Protein AF-A0A7V9SZ53-F1 (afdb_monomer_lite)

Secondary structure (DSSP, 8-state):
---PPPSEEE-TTTS-EEEE-SPPPTT---TT-EEEEEESSS--EEEEETT-TT-

Foldseek 3Di:
DAFDDDQWDQDPPPRAIKGFDDDADPVGHDFQDWTWIAGPPPRDIDTDGTPPPPD

Sequence (55 aa):
MTIEPDPYLDCIDCGGRAALTSYPPEMGWEEGDVAVYRCRDCHDRWDVVVGDPED

Radius of gyration: 11.26 Å; chains: 1; bounding box: 27×13×31 Å

Structure (mmCIF, N/CA/C/O backbone):
data_AF-A0A7V9SZ53-F1
#
_entry.id   AF-A0A7V9SZ53-F1
#
loop_
_atom_site.group_PDB
_atom_site.id
_atom_site.type_symbol
_atom_site.label_atom_id
_atom_site.label_alt_id
_atom_site.label_comp_id
_atom_site.label_asym_id
_atom_site.label_entity_id
_atom_site.label_seq_id
_atom_site.pdbx_PDB_ins_code
_atom_site.Cartn_x
_atom_site.Cartn_y
_atom_site.Cartn_z
_atom_site.occupancy
_atom_site.B_iso_or_equiv
_atom_site.auth_seq_id
_atom_site.auth_comp_id
_atom_site.auth_asym_id
_atom_site.auth_atom_id
_atom_site.pdbx_PDB_model_num
ATOM 1 N N . MET A 1 1 ? 15.287 -3.682 -11.251 1.00 59.22 1 MET A N 1
ATOM 2 C CA . MET A 1 1 ? 14.716 -4.866 -10.570 1.00 59.22 1 MET A CA 1
ATOM 3 C C . MET A 1 1 ? 13.233 -4.594 -10.464 1.00 59.22 1 MET A C 1
ATOM 5 O O . MET A 1 1 ? 12.901 -3.479 -10.103 1.00 59.22 1 MET A O 1
ATOM 9 N N . THR A 1 2 ? 12.368 -5.533 -10.837 1.00 73.06 2 THR A N 1
ATOM 10 C CA . THR A 1 2 ? 10.917 -5.361 -10.657 1.00 73.06 2 THR A CA 1
ATOM 11 C C . THR A 1 2 ? 10.593 -5.578 -9.180 1.00 73.06 2 THR A C 1
ATOM 13 O O . THR A 1 2 ? 11.028 -6.588 -8.623 1.00 73.06 2 THR A O 1
ATOM 16 N N . ILE A 1 3 ? 9.899 -4.629 -8.549 1.00 87.25 3 ILE A N 1
ATOM 17 C CA . ILE A 1 3 ? 9.540 -4.680 -7.123 1.00 87.25 3 ILE A CA 1
ATOM 18 C C . ILE A 1 3 ? 8.038 -4.883 -7.035 1.00 87.25 3 ILE A C 1
ATOM 20 O O . ILE A 1 3 ? 7.287 -4.011 -7.433 1.00 87.25 3 ILE A O 1
ATOM 24 N N . GLU A 1 4 ? 7.575 -6.016 -6.523 1.00 90.62 4 GLU A N 1
ATOM 25 C CA . GLU A 1 4 ? 6.139 -6.223 -6.333 1.00 90.62 4 GLU A CA 1
ATOM 26 C C . GLU A 1 4 ? 5.717 -5.682 -4.960 1.00 90.62 4 GLU A C 1
ATOM 28 O O . GLU A 1 4 ? 6.216 -6.181 -3.951 1.00 90.62 4 GLU A O 1
ATOM 33 N N . PRO A 1 5 ? 4.825 -4.676 -4.890 1.00 92.81 5 PRO A N 1
ATOM 34 C CA . PRO A 1 5 ? 4.329 -4.181 -3.617 1.00 92.81 5 PRO A CA 1
ATOM 35 C C . PRO A 1 5 ? 3.431 -5.228 -2.954 1.00 92.81 5 PRO A C 1
ATOM 37 O O . PRO A 1 5 ? 2.643 -5.908 -3.623 1.00 92.81 5 PRO A O 1
ATOM 40 N N . ASP A 1 6 ? 3.505 -5.332 -1.628 1.00 93.25 6 ASP A N 1
ATOM 41 C CA . ASP A 1 6 ? 2.634 -6.223 -0.872 1.00 93.25 6 ASP A CA 1
ATOM 42 C C . ASP A 1 6 ? 1.160 -5.891 -1.146 1.00 93.25 6 ASP A C 1
ATOM 44 O O . ASP A 1 6 ? 0.758 -4.730 -1.085 1.00 93.25 6 ASP A O 1
ATOM 48 N N . PRO A 1 7 ? 0.291 -6.881 -1.410 1.00 95.75 7 PRO A N 1
ATOM 49 C CA . PRO A 1 7 ? -1.114 -6.614 -1.714 1.00 95.75 7 PRO A CA 1
ATOM 50 C C . PRO A 1 7 ? -1.896 -6.053 -0.517 1.00 95.75 7 PRO A C 1
ATOM 52 O O . PRO A 1 7 ? -3.043 -5.629 -0.680 1.00 95.75 7 PRO A O 1
ATOM 55 N N . TYR A 1 8 ? -1.305 -6.067 0.683 1.00 96.56 8 TYR A N 1
ATOM 56 C CA . TYR A 1 8 ? -1.910 -5.561 1.905 1.00 96.56 8 TYR A CA 1
ATOM 57 C C . TYR A 1 8 ? -0.892 -4.852 2.790 1.00 96.56 8 TYR A C 1
ATOM 59 O O . TYR A 1 8 ? 0.246 -5.295 2.879 1.00 96.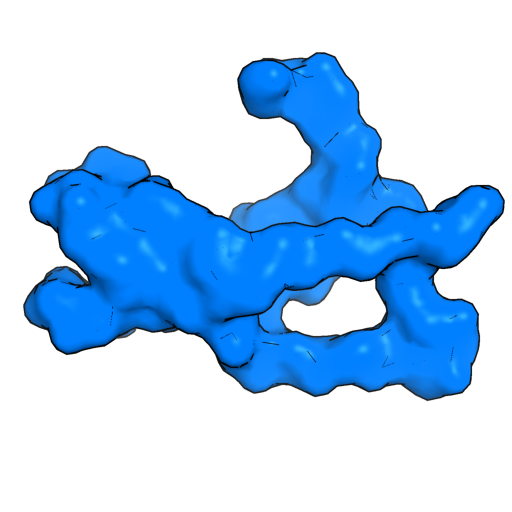56 8 TYR A O 1
ATOM 67 N N . LEU A 1 9 ? -1.363 -3.840 3.516 1.00 94.94 9 LEU A N 1
ATOM 68 C CA . LEU A 1 9 ? -0.627 -3.180 4.593 1.00 94.94 9 LEU A CA 1
ATOM 69 C C . LEU A 1 9 ? -1.534 -2.925 5.800 1.00 94.94 9 LEU A C 1
ATOM 71 O O . LEU A 1 9 ? -2.769 -2.944 5.683 1.00 94.94 9 LEU A O 1
ATOM 75 N N . ASP A 1 10 ? -0.914 -2.677 6.949 1.00 96.25 10 ASP A N 1
ATOM 76 C CA . ASP A 1 10 ? -1.609 -2.217 8.147 1.00 96.25 10 ASP A CA 1
ATOM 77 C C . ASP A 1 10 ? -1.888 -0.715 8.031 1.00 96.25 10 ASP A C 1
ATOM 79 O O . ASP A 1 10 ? -0.996 0.100 7.805 1.00 96.25 10 ASP A O 1
ATOM 83 N N . CYS A 1 11 ? -3.157 -0.333 8.144 1.00 96.25 11 CYS A N 1
ATOM 84 C CA . CYS A 1 11 ? -3.585 1.051 8.012 1.00 96.25 11 CYS A CA 1
ATOM 85 C C . CYS A 1 11 ? -3.021 1.892 9.161 1.00 96.25 11 CYS A C 1
ATOM 87 O O . CYS A 1 11 ? -3.354 1.647 10.319 1.00 96.25 11 CYS A O 1
ATOM 89 N N . ILE A 1 12 ? -2.262 2.937 8.838 1.00 94.00 12 ILE A N 1
ATOM 90 C CA . ILE A 1 12 ? -1.571 3.777 9.828 1.00 94.00 12 ILE A CA 1
ATOM 91 C C . ILE A 1 12 ? -2.560 4.492 10.768 1.00 94.00 12 ILE A C 1
ATOM 93 O O . ILE A 1 12 ? -2.296 4.604 11.962 1.00 94.00 12 ILE A O 1
ATOM 97 N N . ASP A 1 13 ? -3.727 4.913 10.266 1.00 94.62 13 ASP A N 1
ATOM 98 C CA . ASP A 1 13 ? -4.722 5.625 11.086 1.00 94.62 13 ASP A CA 1
ATOM 99 C C . ASP A 1 13 ? -5.529 4.730 12.039 1.00 94.62 13 ASP A C 1
ATOM 101 O O . ASP A 1 13 ? -5.943 5.179 13.108 1.00 94.62 13 ASP A O 1
ATOM 105 N N . CYS A 1 14 ? -5.810 3.474 11.673 1.00 97.25 14 CYS A N 1
ATOM 106 C CA . CYS A 1 14 ? -6.775 2.649 12.414 1.00 97.25 14 CYS A CA 1
ATOM 107 C C . CYS A 1 14 ? -6.290 1.238 12.768 1.00 97.25 14 CYS A C 1
ATOM 109 O O . CYS A 1 14 ? -7.028 0.495 13.414 1.00 97.25 14 CYS A O 1
ATOM 111 N N . GLY A 1 15 ? -5.098 0.837 12.317 1.00 96.12 15 GLY A N 1
ATOM 112 C CA . GLY A 1 15 ? -4.554 -0.518 12.473 1.00 96.12 15 GLY A CA 1
ATOM 113 C C . GLY A 1 15 ? -5.338 -1.614 11.737 1.00 96.12 15 GLY A C 1
ATOM 114 O O . GLY A 1 15 ? -5.090 -2.797 11.949 1.00 96.12 15 GLY A O 1
ATOM 115 N N . GLY A 1 16 ? -6.322 -1.236 10.915 1.00 96.50 16 GLY A N 1
ATOM 116 C CA . GLY A 1 16 ? -7.116 -2.149 10.091 1.00 96.50 16 GLY A CA 1
ATOM 117 C C . GLY A 1 16 ? -6.363 -2.587 8.837 1.00 96.50 16 GLY A C 1
ATOM 118 O O . GLY A 1 16 ? -5.263 -2.114 8.562 1.00 96.50 16 GLY A O 1
ATOM 119 N N . ARG A 1 17 ? -6.961 -3.467 8.029 1.00 97.38 17 ARG A N 1
ATOM 120 C CA . ARG A 1 17 ? -6.283 -3.988 6.829 1.00 97.38 17 ARG A CA 1
ATOM 121 C C . ARG A 1 17 ? -6.584 -3.127 5.607 1.00 97.38 17 ARG A C 1
ATOM 123 O O . ARG A 1 17 ? -7.745 -3.017 5.196 1.00 97.38 17 ARG A O 1
ATOM 130 N N . ALA A 1 18 ? -5.545 -2.570 4.991 1.00 98.12 18 ALA A N 1
ATOM 131 C CA . ALA A 1 18 ? -5.640 -1.877 3.712 1.00 98.12 18 ALA A CA 1
ATOM 132 C C . ALA A 1 18 ? -5.195 -2.778 2.562 1.00 98.12 18 ALA A C 1
ATOM 134 O O . ALA A 1 18 ? -4.221 -3.513 2.684 1.00 98.12 18 ALA A O 1
ATOM 135 N N . ALA A 1 19 ? -5.941 -2.751 1.460 1.00 97.81 19 ALA A N 1
ATOM 136 C CA . ALA A 1 19 ? -5.669 -3.553 0.270 1.00 97.81 19 ALA A CA 1
ATOM 137 C C . ALA A 1 19 ? -5.189 -2.666 -0.879 1.00 97.81 19 ALA A C 1
ATOM 139 O O . ALA A 1 19 ? -5.687 -1.549 -1.036 1.00 97.81 19 ALA A O 1
ATOM 140 N N . LEU A 1 20 ? -4.259 -3.181 -1.685 1.00 97.62 20 LEU A N 1
ATOM 141 C CA . LEU A 1 20 ? -3.801 -2.536 -2.911 1.00 97.62 20 LEU A CA 1
ATOM 142 C C . LEU A 1 20 ? -4.971 -2.403 -3.896 1.00 97.62 20 LEU A C 1
ATOM 144 O O . LEU A 1 20 ? -5.700 -3.361 -4.159 1.00 97.62 20 LEU A O 1
ATOM 148 N N . THR A 1 21 ? -5.156 -1.203 -4.434 1.00 97.56 21 THR A N 1
ATOM 149 C CA . THR A 1 21 ? -6.250 -0.861 -5.359 1.00 97.56 21 THR A CA 1
ATOM 150 C C . THR A 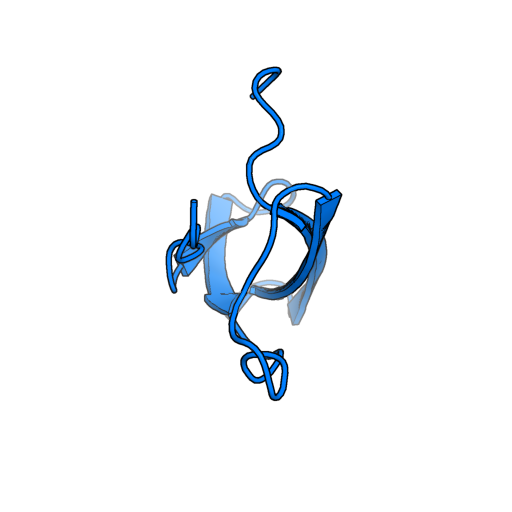1 21 ? -5.760 -0.371 -6.717 1.00 97.56 21 THR A C 1
ATOM 152 O O . THR A 1 21 ? -6.511 -0.438 -7.690 1.00 97.56 21 THR A O 1
ATOM 155 N N . SER A 1 22 ? -4.516 0.104 -6.805 1.00 95.94 22 SER A N 1
ATOM 156 C CA . SER A 1 22 ? -3.870 0.428 -8.075 1.00 95.94 22 SER A CA 1
ATOM 157 C C . SER A 1 22 ? -3.501 -0.841 -8.836 1.00 95.94 22 SER A C 1
ATOM 159 O O . SER A 1 22 ? -3.006 -1.810 -8.260 1.00 95.94 22 SER A O 1
ATOM 161 N N . TYR A 1 23 ? -3.710 -0.813 -10.148 1.00 94.31 23 TYR A N 1
ATOM 162 C CA . TYR A 1 23 ? -3.237 -1.864 -11.040 1.00 94.31 23 TYR A CA 1
ATOM 163 C C . TYR A 1 23 ? -1.730 -1.730 -11.278 1.00 94.31 23 TYR A C 1
ATOM 165 O O . TYR A 1 23 ? -1.223 -0.606 -11.251 1.00 94.31 23 TYR A O 1
ATOM 173 N N . PRO A 1 24 ? -1.026 -2.846 -11.539 1.00 93.31 24 PRO A N 1
ATOM 174 C CA . PRO A 1 24 ? 0.370 -2.791 -11.947 1.00 93.31 24 PRO A CA 1
ATOM 175 C C . PRO A 1 24 ? 0.540 -1.954 -13.229 1.00 93.31 24 PRO A C 1
ATOM 177 O O . PRO A 1 24 ? -0.310 -2.053 -14.125 1.00 93.31 24 PRO A O 1
ATOM 180 N N . PRO A 1 25 ? 1.62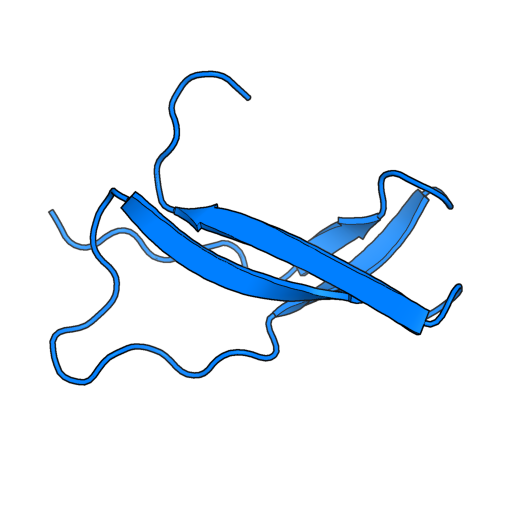2 -1.161 -13.346 1.00 93.12 25 PRO A N 1
ATOM 181 C CA . PRO A 1 25 ? 1.963 -0.457 -14.580 1.00 93.12 25 PRO A CA 1
ATOM 182 C C . PRO A 1 25 ? 2.212 -1.427 -15.744 1.00 93.12 25 PRO A C 1
ATOM 184 O O . PRO A 1 25 ? 2.501 -2.606 -15.538 1.00 93.12 25 PRO A O 1
ATOM 187 N N . GLU A 1 26 ? 2.158 -0.927 -16.984 1.00 93.00 26 GLU A N 1
ATOM 188 C CA . GLU A 1 26 ? 2.353 -1.754 -18.190 1.00 93.00 26 GLU A CA 1
ATOM 189 C C . GLU A 1 26 ? 3.716 -2.464 -18.224 1.00 93.00 26 GLU A C 1
ATOM 191 O O . GLU A 1 26 ? 3.813 -3.588 -18.715 1.00 93.00 26 GLU A O 1
ATOM 196 N N . MET A 1 27 ? 4.760 -1.828 -17.684 1.00 91.62 27 MET A N 1
ATOM 197 C CA . MET A 1 27 ? 6.111 -2.398 -17.591 1.00 91.62 27 MET A CA 1
ATOM 198 C C . MET A 1 27 ? 6.385 -3.094 -16.248 1.00 91.62 27 MET A C 1
ATOM 200 O O . MET A 1 27 ? 7.517 -3.490 -15.975 1.00 91.62 27 MET A O 1
ATOM 204 N N . GLY A 1 28 ? 5.347 -3.297 -15.433 1.00 92.88 28 GLY A N 1
ATOM 205 C CA . GLY A 1 28 ? 5.479 -3.735 -14.049 1.00 92.88 28 GLY A CA 1
ATOM 206 C C . GLY A 1 28 ? 5.853 -2.586 -13.116 1.00 92.88 28 GLY A C 1
ATOM 207 O O . GLY A 1 28 ? 5.985 -1.444 -13.535 1.00 92.88 28 GLY A O 1
ATOM 208 N N . TRP A 1 29 ? 5.969 -2.912 -11.837 1.00 94.19 29 TRP A N 1
ATOM 209 C CA . TRP A 1 29 ? 6.306 -1.967 -10.781 1.00 94.19 29 TRP A CA 1
ATOM 210 C C . TRP A 1 29 ? 7.814 -1.704 -10.712 1.00 94.19 29 TRP A C 1
ATOM 212 O O . TRP A 1 29 ? 8.624 -2.646 -10.718 1.00 94.19 29 TRP A O 1
ATOM 222 N N . GLU A 1 30 ? 8.174 -0.432 -10.587 1.00 93.62 30 GLU A N 1
ATOM 223 C CA . GLU A 1 30 ? 9.538 0.054 -10.405 1.00 93.62 30 GLU A CA 1
ATOM 224 C C . GLU A 1 30 ? 9.691 0.807 -9.071 1.00 93.62 30 GLU A C 1
ATOM 226 O O . GLU A 1 30 ? 8.724 1.263 -8.463 1.00 93.62 30 GLU A O 1
ATOM 231 N N . GLU A 1 31 ? 10.930 0.913 -8.588 1.00 93.06 31 GLU A N 1
ATOM 232 C CA . GLU A 1 31 ? 11.242 1.717 -7.403 1.00 93.06 31 GLU A CA 1
ATOM 233 C C . GLU A 1 31 ? 10.865 3.184 -7.647 1.00 93.06 31 GLU A C 1
ATOM 235 O O . GLU A 1 31 ? 11.200 3.755 -8.688 1.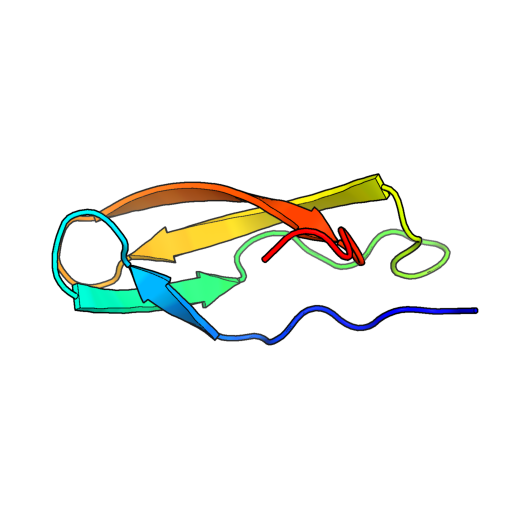00 93.06 31 GLU A O 1
ATOM 240 N N . GLY A 1 32 ? 10.167 3.792 -6.690 1.00 91.62 32 GLY A N 1
ATOM 241 C CA . GLY A 1 32 ? 9.651 5.154 -6.814 1.00 91.62 32 GLY A CA 1
ATOM 242 C C . GLY A 1 32 ? 8.237 5.255 -7.398 1.00 91.62 32 GLY A C 1
ATOM 243 O O . GLY A 1 32 ? 7.648 6.338 -7.335 1.00 91.62 32 GLY A O 1
ATOM 244 N N . ASP A 1 33 ? 7.661 4.167 -7.925 1.00 94.38 33 ASP A N 1
ATOM 245 C CA . ASP A 1 33 ? 6.247 4.147 -8.314 1.00 94.38 33 ASP A CA 1
ATOM 246 C C . ASP A 1 33 ? 5.332 4.338 -7.099 1.00 94.38 33 ASP A C 1
ATOM 248 O O . ASP A 1 33 ? 5.702 4.053 -5.963 1.00 94.38 33 ASP A O 1
ATOM 252 N N . VAL A 1 34 ? 4.097 4.789 -7.335 1.00 95.50 34 VAL A N 1
ATOM 253 C CA . VAL A 1 34 ? 3.104 4.986 -6.271 1.00 95.50 34 VAL A CA 1
ATOM 254 C C . VAL A 1 34 ? 2.045 3.889 -6.316 1.00 95.50 34 VAL A C 1
ATOM 256 O O . VAL A 1 34 ? 1.234 3.817 -7.244 1.00 95.50 34 VAL A O 1
ATOM 259 N N . ALA A 1 35 ? 2.020 3.070 -5.270 1.00 95.81 35 ALA A N 1
ATOM 260 C CA . ALA A 1 35 ? 0.994 2.076 -5.007 1.00 95.81 35 ALA A CA 1
ATOM 261 C C . ALA A 1 35 ? -0.120 2.681 -4.138 1.00 95.81 35 ALA A C 1
ATOM 263 O O . ALA A 1 35 ? 0.131 3.290 -3.097 1.00 95.81 35 ALA A O 1
ATOM 264 N N . VAL A 1 36 ? -1.375 2.517 -4.562 1.00 97.56 36 VAL A N 1
ATOM 265 C CA . VAL A 1 36 ? -2.534 3.102 -3.874 1.00 97.56 36 VAL A CA 1
ATOM 266 C C . VAL A 1 36 ? -3.279 2.029 -3.100 1.00 97.56 36 VAL A C 1
ATOM 268 O O . VAL A 1 36 ? -3.832 1.099 -3.692 1.00 97.56 36 VAL A O 1
ATOM 271 N N . TYR A 1 37 ? -3.383 2.202 -1.788 1.00 97.69 37 TYR A N 1
ATOM 272 C CA . TYR A 1 37 ? -4.084 1.295 -0.887 1.00 97.69 37 TYR A CA 1
ATOM 273 C C . TYR A 1 37 ? -5.361 1.918 -0.346 1.00 97.69 37 TYR A C 1
ATOM 275 O O . TYR A 1 37 ? -5.474 3.138 -0.210 1.00 97.69 37 TYR A O 1
ATOM 283 N N . ARG A 1 38 ? -6.325 1.068 0.011 1.00 98.00 38 ARG A N 1
ATOM 284 C CA . ARG A 1 38 ? -7.540 1.498 0.701 1.00 98.00 38 ARG A CA 1
ATOM 285 C C . ARG A 1 38 ? -7.865 0.610 1.888 1.00 98.00 38 ARG A C 1
ATOM 287 O O . ARG A 1 38 ? -7.958 -0.610 1.744 1.00 98.00 38 ARG A O 1
ATOM 294 N N . CYS A 1 39 ? -8.061 1.231 3.049 1.00 98.31 39 CYS A N 1
ATOM 295 C CA . CYS A 1 39 ? -8.439 0.541 4.277 1.00 98.31 39 CYS A CA 1
ATOM 296 C C . CYS A 1 39 ? -9.873 0.013 4.197 1.00 98.31 39 CYS A C 1
ATOM 298 O O . CYS A 1 39 ? -10.783 0.726 3.773 1.00 98.31 39 CYS A O 1
ATOM 300 N N . ARG A 1 40 ? -10.093 -1.230 4.632 1.00 96.94 40 ARG A N 1
ATOM 301 C CA . ARG A 1 40 ? -11.438 -1.812 4.708 1.00 96.94 40 ARG A CA 1
ATOM 302 C C . ARG A 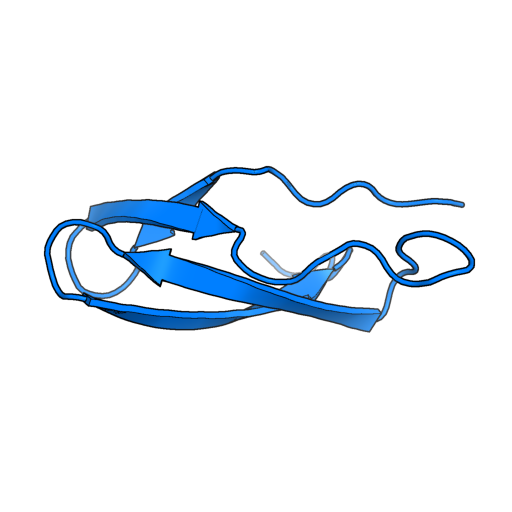1 40 ? -12.271 -1.242 5.860 1.00 96.94 40 ARG A C 1
ATOM 304 O O . ARG A 1 40 ? -13.493 -1.249 5.762 1.00 96.94 40 ARG A O 1
ATOM 311 N N . ASP A 1 41 ? -11.628 -0.779 6.927 1.00 97.12 41 ASP A N 1
ATOM 312 C CA . ASP A 1 41 ? -12.299 -0.399 8.173 1.00 97.12 41 ASP A CA 1
ATOM 313 C C . ASP A 1 41 ? -12.617 1.103 8.224 1.00 97.12 41 ASP A C 1
ATOM 315 O O . ASP A 1 41 ? -13.778 1.479 8.373 1.00 97.12 41 ASP A O 1
ATOM 319 N N . CYS A 1 42 ? -11.614 1.971 8.043 1.00 97.56 42 CYS A N 1
ATOM 320 C CA . CYS A 1 42 ? -11.810 3.429 8.053 1.00 97.56 42 CYS A CA 1
ATOM 321 C C . CYS A 1 42 ? -12.065 4.035 6.663 1.00 97.56 42 CYS A C 1
ATOM 323 O O . CYS A 1 42 ? 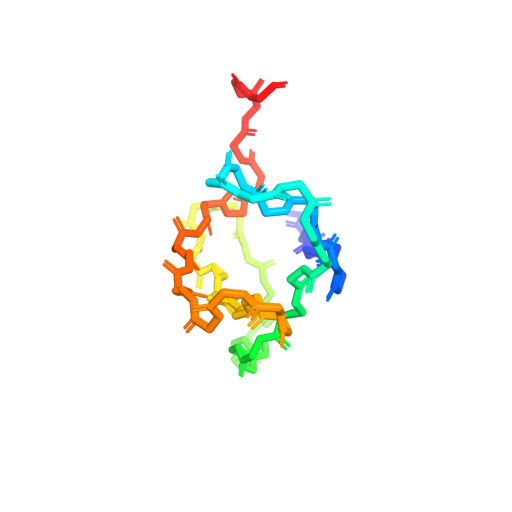-12.463 5.190 6.560 1.00 97.56 42 CYS A O 1
ATOM 325 N N . HIS A 1 43 ? -11.881 3.253 5.592 1.00 96.19 43 HIS A N 1
ATOM 326 C CA . HIS A 1 43 ? -12.029 3.673 4.191 1.00 96.19 43 HIS A CA 1
ATOM 327 C C . HIS A 1 43 ? -11.024 4.725 3.697 1.00 96.19 43 HIS A C 1
ATOM 329 O O . HIS A 1 43 ? -11.159 5.157 2.541 1.00 96.19 43 HIS A O 1
ATOM 335 N N . ASP A 1 44 ? -10.020 5.075 4.508 1.00 96.75 44 ASP A N 1
ATOM 336 C CA . ASP A 1 44 ? -8.916 5.946 4.106 1.00 96.75 44 ASP A CA 1
ATOM 337 C C . ASP A 1 44 ? -8.089 5.349 2.973 1.00 96.75 44 ASP A C 1
ATOM 339 O O . ASP A 1 44 ? -8.001 4.127 2.787 1.00 96.75 44 ASP A O 1
ATOM 343 N N . ARG A 1 45 ? -7.504 6.262 2.203 1.00 96.69 45 ARG A N 1
ATOM 344 C CA . ARG A 1 45 ? -6.616 5.982 1.081 1.00 96.69 45 ARG A CA 1
ATOM 345 C C . ARG A 1 45 ? -5.184 6.303 1.491 1.00 96.69 45 ARG A C 1
ATOM 347 O O . ARG A 1 45 ? -4.946 7.355 2.071 1.00 96.69 45 ARG A O 1
ATOM 354 N N . TRP A 1 46 ? -4.261 5.445 1.077 1.00 96.12 46 TRP A N 1
ATOM 355 C CA . TRP A 1 46 ? -2.827 5.624 1.273 1.00 96.12 46 TRP A CA 1
ATOM 356 C C . TRP A 1 46 ? -2.099 5.560 -0.062 1.00 96.12 46 TRP A C 1
ATOM 358 O O . TRP A 1 46 ? -2.377 4.678 -0.874 1.00 96.12 46 TRP A O 1
ATOM 368 N N . ASP A 1 47 ? -1.177 6.490 -0.276 1.00 95.50 47 ASP A N 1
ATOM 369 C CA . ASP A 1 47 ? -0.290 6.549 -1.432 1.00 95.50 47 ASP A CA 1
ATOM 370 C C . ASP A 1 47 ? 1.116 6.185 -0.941 1.00 95.50 47 ASP A C 1
ATOM 372 O O . ASP A 1 47 ? 1.722 6.944 -0.186 1.00 95.50 47 ASP A O 1
ATOM 376 N N . VAL A 1 48 ? 1.595 4.997 -1.304 1.00 93.69 48 VAL A N 1
ATOM 377 C CA . VAL A 1 48 ? 2.845 4.417 -0.792 1.00 93.69 48 VAL A CA 1
ATOM 378 C C . VAL A 1 48 ? 3.848 4.310 -1.929 1.00 93.69 48 VAL A C 1
ATOM 380 O O . VAL A 1 48 ? 3.511 3.824 -3.008 1.00 93.69 48 VAL A O 1
ATOM 383 N N . VAL A 1 49 ? 5.074 4.769 -1.691 1.00 93.88 49 VAL A N 1
ATOM 384 C CA . VAL A 1 49 ? 6.160 4.677 -2.670 1.00 93.88 49 VAL A CA 1
ATOM 385 C C . VAL A 1 49 ? 6.726 3.257 -2.660 1.00 93.88 49 VAL A C 1
ATOM 387 O O . VAL A 1 49 ? 7.097 2.728 -1.614 1.00 93.88 49 VAL A O 1
ATOM 390 N N . VAL A 1 50 ? 6.770 2.617 -3.825 1.00 92.69 50 VAL A N 1
ATOM 391 C CA . VAL A 1 50 ? 7.278 1.254 -3.987 1.00 92.69 50 VAL A CA 1
ATOM 392 C C . VAL A 1 50 ? 8.796 1.253 -3.838 1.00 92.69 50 VAL A C 1
ATOM 394 O O . VAL A 1 50 ? 9.492 2.008 -4.514 1.00 92.69 50 VAL A O 1
ATOM 397 N N . GLY A 1 51 ? 9.309 0.365 -2.985 1.00 86.25 51 GLY A N 1
ATOM 398 C CA . GLY A 1 51 ? 10.747 0.177 -2.796 1.00 86.25 51 GLY A CA 1
ATOM 399 C C . GLY A 1 51 ? 11.438 1.276 -1.989 1.00 86.25 51 GLY A C 1
ATOM 400 O O . GLY A 1 51 ? 12.663 1.305 -1.983 1.00 86.25 51 GLY A O 1
ATOM 401 N N . ASP A 1 52 ? 10.691 2.156 -1.315 1.00 78.38 52 ASP A N 1
ATOM 402 C CA . ASP A 1 52 ? 11.287 3.145 -0.418 1.00 78.38 52 ASP A CA 1
ATOM 403 C C . ASP A 1 52 ? 11.973 2.430 0.767 1.00 78.38 52 ASP A C 1
ATOM 405 O O . ASP A 1 52 ? 11.310 1.698 1.506 1.00 78.38 52 ASP A O 1
ATOM 409 N N . PRO A 1 53 ? 13.307 2.547 0.921 1.00 58.28 53 PRO A N 1
ATOM 410 C CA . PRO A 1 53 ? 14.067 1.786 1.908 1.00 58.28 53 PRO A CA 1
ATOM 411 C C . PRO A 1 53 ? 14.020 2.398 3.318 1.00 58.28 53 PRO A C 1
ATOM 413 O O . PRO A 1 53 ? 14.752 1.918 4.187 1.00 58.28 53 PRO A O 1
ATOM 416 N N . GLU A 1 54 ? 13.247 3.470 3.537 1.00 56.47 54 GLU A N 1
ATOM 417 C CA . GLU A 1 54 ? 13.179 4.184 4.819 1.00 56.47 54 GLU A CA 1
ATOM 418 C C . GLU A 1 54 ? 11.956 3.824 5.693 1.00 56.47 54 GLU A C 1
ATOM 420 O O . GLU A 1 54 ? 11.746 4.492 6.708 1.00 56.47 54 GLU A O 1
ATOM 425 N N . ASP A 1 55 ? 11.192 2.771 5.361 1.00 50.22 55 ASP A N 1
ATOM 426 C CA . ASP A 1 55 ? 10.184 2.180 6.274 1.00 50.22 55 ASP A CA 1
ATOM 427 C C . ASP A 1 55 ? 10.820 1.304 7.377 1.00 50.22 55 ASP A C 1
ATOM 429 O O . ASP A 1 55 ? 11.586 0.360 7.052 1.00 50.22 55 ASP A O 1
#

pLDDT: mean 91.45, std 10.88, range [50.22, 98.31]